Protein AF-A0A417HMJ3-F1 (afdb_monomer_lite)

Sequence (155 aa):
MGQEAFLGRTATEKWREHMRENPYKRLPPIERKPDGSLYRMTPAQRKQANSLIRRECCCYEDGNCMFLDDGDTCTCPQTVSFSVCCKWFRWAVLPLDGTLEAEIFRDKDLKRCAVCGRVFVPKSNRAKYCLACAAVVHRRQKTESERKRRSAVDS

Secondary structure (DSSP, 8-state):
-------PPPHHHHHHHHGGG-HHHHSPPPPB-TTSPBPB--HHHHHHHHHHHHHH-TTEETTEETTT-SSS--B-HHHH-SB---HHIIIIIGGG-HHHHHHHHGGGG-EE-TTT--EE--SSTT--S-HHHHHHHHHHHHHHHHHHHHHTT--

pLDDT: mean 86.49, std 13.26, range [41.41, 98.0]

Structure (mmCIF, N/CA/C/O backbone):
data_AF-A0A417HMJ3-F1
#
_entry.id   AF-A0A417HMJ3-F1
#
loop_
_atom_site.group_PDB
_atom_site.id
_atom_site.type_symbol
_atom_site.label_atom_id
_atom_site.label_alt_id
_atom_site.label_comp_id
_atom_site.label_asym_id
_atom_site.label_entity_id
_atom_site.label_seq_id
_atom_site.pdbx_PDB_ins_code
_atom_site.Cartn_x
_atom_site.Cartn_y
_atom_site.Cartn_z
_atom_site.occupancy
_atom_site.B_iso_or_equiv
_atom_site.auth_seq_id
_atom_site.auth_comp_id
_atom_site.auth_asym_id
_atom_site.auth_atom_id
_atom_site.pdbx_PDB_model_num
ATOM 1 N N . MET A 1 1 ? 23.821 0.997 -55.600 1.00 42.97 1 MET A N 1
ATOM 2 C CA . MET A 1 1 ? 23.271 -0.084 -54.756 1.00 42.97 1 MET A CA 1
ATOM 3 C C . MET A 1 1 ? 23.554 0.262 -53.303 1.00 42.97 1 MET A C 1
ATOM 5 O O . MET A 1 1 ? 24.655 0.011 -52.841 1.00 42.97 1 MET A O 1
ATOM 9 N N . GLY A 1 2 ? 22.612 0.907 -52.617 1.00 43.00 2 GLY A N 1
ATOM 10 C CA . GLY A 1 2 ? 22.646 1.072 -51.164 1.00 43.00 2 GLY A CA 1
ATOM 11 C C . GLY A 1 2 ? 21.367 0.447 -50.635 1.00 43.00 2 GLY A C 1
ATOM 12 O O . GLY A 1 2 ? 20.292 0.972 -50.896 1.00 43.00 2 GLY A O 1
ATOM 13 N N . GLN A 1 3 ? 21.473 -0.736 -50.036 1.00 41.41 3 GLN A N 1
ATOM 14 C CA . GLN A 1 3 ? 20.336 -1.427 -49.440 1.00 41.41 3 GLN A CA 1
ATOM 15 C C . GLN A 1 3 ? 19.975 -0.683 -48.154 1.00 41.41 3 GLN A C 1
ATOM 17 O O . GLN A 1 3 ? 20.721 -0.732 -47.179 1.00 41.41 3 GLN A O 1
ATOM 22 N N . GLU A 1 4 ? 18.861 0.045 -48.169 1.00 42.12 4 GLU A N 1
ATOM 23 C CA . GLU A 1 4 ? 18.262 0.579 -46.951 1.00 42.12 4 GLU A CA 1
ATOM 24 C C . GLU A 1 4 ? 17.813 -0.607 -46.094 1.00 42.12 4 GLU A C 1
ATOM 26 O O . GLU A 1 4 ? 16.901 -1.356 -46.451 1.00 42.12 4 GLU A O 1
A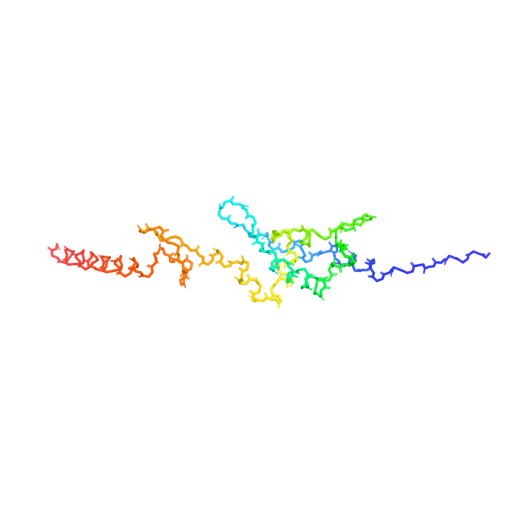TOM 31 N N . ALA A 1 5 ? 18.506 -0.825 -44.977 1.00 46.22 5 ALA A N 1
ATOM 32 C CA . ALA A 1 5 ? 18.103 -1.803 -43.986 1.00 46.22 5 ALA A CA 1
ATOM 33 C C . ALA A 1 5 ? 16.784 -1.332 -43.361 1.00 46.22 5 ALA A C 1
ATOM 35 O O . ALA A 1 5 ? 16.764 -0.450 -42.503 1.00 46.22 5 ALA A O 1
ATOM 36 N N . PHE A 1 6 ? 15.675 -1.924 -43.800 1.00 47.91 6 PHE A N 1
ATOM 37 C CA . PHE A 1 6 ? 14.374 -1.811 -43.150 1.00 47.91 6 PHE A CA 1
ATOM 38 C C . PHE A 1 6 ? 14.461 -2.515 -41.783 1.00 47.91 6 PHE A C 1
ATOM 40 O O . PHE A 1 6 ? 14.075 -3.673 -41.624 1.00 47.91 6 PHE A O 1
ATOM 47 N N . LEU A 1 7 ? 15.041 -1.838 -40.789 1.00 56.44 7 LEU A N 1
ATOM 48 C CA . LEU A 1 7 ? 15.016 -2.272 -39.396 1.00 56.44 7 LEU A CA 1
ATOM 49 C C . LEU A 1 7 ? 13.569 -2.157 -38.911 1.00 56.44 7 LEU A C 1
ATOM 51 O O . LEU A 1 7 ? 13.099 -1.095 -38.507 1.00 56.44 7 LEU A O 1
ATOM 55 N N . GLY A 1 8 ? 12.819 -3.252 -39.033 1.00 57.44 8 GLY A N 1
ATOM 56 C CA . GLY A 1 8 ? 11.476 -3.342 -38.478 1.00 57.44 8 GLY A CA 1
ATOM 57 C C . GLY A 1 8 ? 11.506 -3.082 -36.970 1.00 57.44 8 GLY A C 1
ATOM 58 O O . GLY A 1 8 ? 12.417 -3.543 -36.285 1.00 57.44 8 GLY A O 1
ATOM 59 N N . ARG A 1 9 ? 10.497 -2.364 -36.455 1.00 62.91 9 ARG A N 1
ATOM 60 C CA . ARG A 1 9 ? 10.346 -2.097 -35.015 1.00 62.91 9 ARG A CA 1
ATOM 61 C C . ARG A 1 9 ? 10.499 -3.388 -34.205 1.00 62.91 9 ARG A C 1
ATOM 63 O O . ARG A 1 9 ? 9.762 -4.357 -34.435 1.00 62.91 9 ARG A O 1
ATOM 70 N N . THR A 1 10 ? 11.422 -3.371 -33.251 1.00 74.50 10 THR A N 1
ATOM 71 C CA . THR A 1 10 ? 11.676 -4.437 -32.279 1.00 74.50 10 THR A CA 1
ATOM 72 C C . THR A 1 10 ? 10.422 -4.727 -31.449 1.00 74.50 10 THR A C 1
ATOM 74 O O . THR A 1 10 ? 9.525 -3.888 -31.308 1.00 74.50 10 THR A O 1
ATOM 77 N N . ALA A 1 11 ? 10.330 -5.934 -30.884 1.00 72.12 11 ALA A N 1
ATOM 78 C CA . ALA A 1 11 ? 9.220 -6.307 -30.002 1.00 72.12 11 ALA A CA 1
ATOM 79 C C . ALA A 1 11 ? 9.086 -5.337 -28.812 1.00 72.12 11 ALA A C 1
ATOM 81 O O . ALA A 1 11 ? 7.974 -4.965 -28.437 1.00 72.12 11 ALA A O 1
ATOM 82 N N . THR A 1 12 ? 10.216 -4.857 -28.294 1.00 69.75 12 THR A N 1
ATOM 83 C CA . THR A 1 12 ? 10.300 -3.870 -27.214 1.00 69.75 12 THR A CA 1
ATOM 84 C C . THR A 1 12 ? 9.733 -2.513 -27.633 1.00 69.75 12 THR A C 1
ATOM 86 O O . THR A 1 12 ? 8.959 -1.914 -26.890 1.00 69.75 12 THR A O 1
ATOM 89 N N . GLU A 1 13 ? 10.027 -2.035 -28.847 1.00 74.56 13 GLU A N 1
ATOM 90 C CA . GLU A 1 13 ? 9.448 -0.788 -29.373 1.00 74.56 13 GLU A CA 1
ATOM 91 C C . GLU A 1 13 ? 7.930 -0.883 -29.556 1.00 74.56 13 GLU A C 1
ATOM 93 O O . GLU A 1 13 ? 7.207 0.045 -29.190 1.00 74.56 13 GLU A O 1
ATOM 98 N N . LYS A 1 14 ? 7.430 -2.021 -30.056 1.00 75.31 14 LYS A N 1
ATOM 99 C CA . LYS A 1 14 ? 5.983 -2.273 -30.174 1.00 75.31 14 LYS A CA 1
ATOM 100 C C . LYS A 1 14 ? 5.302 -2.318 -28.805 1.00 75.31 14 LYS A C 1
ATOM 102 O O . LYS A 1 14 ? 4.217 -1.765 -28.638 1.00 75.31 14 LYS A O 1
ATOM 107 N N . TRP A 1 15 ? 5.941 -2.938 -27.813 1.00 74.31 15 TRP A N 1
ATOM 108 C CA . TRP A 1 15 ? 5.449 -2.962 -26.435 1.00 74.31 15 TRP A CA 1
ATOM 109 C C . TRP A 1 15 ? 5.413 -1.557 -25.819 1.00 74.31 15 TRP A C 1
ATOM 111 O O . TRP A 1 15 ? 4.396 -1.170 -25.244 1.00 74.31 15 TRP A O 1
ATOM 121 N N . ARG A 1 16 ? 6.470 -0.751 -26.006 1.00 72.62 16 ARG A N 1
ATOM 122 C CA . ARG A 1 16 ? 6.521 0.653 -25.554 1.00 72.62 16 ARG A CA 1
ATOM 123 C C . ARG A 1 16 ? 5.409 1.497 -26.181 1.00 72.62 16 ARG A C 1
ATOM 125 O O . ARG A 1 16 ? 4.804 2.323 -25.502 1.00 72.62 16 ARG A O 1
ATOM 132 N N . GLU A 1 17 ? 5.115 1.288 -27.464 1.00 73.88 17 GLU A N 1
ATOM 133 C CA . GLU A 1 17 ? 4.013 1.957 -28.163 1.00 73.88 17 GLU A CA 1
ATOM 134 C C . GLU A 1 17 ? 2.643 1.542 -27.611 1.00 73.88 17 GLU A C 1
ATOM 136 O O . GLU A 1 17 ? 1.833 2.410 -27.291 1.00 73.88 17 GLU A O 1
ATOM 141 N N . HIS A 1 18 ? 2.407 0.243 -27.402 1.00 73.88 18 HIS A N 1
ATOM 142 C CA . HIS A 1 18 ? 1.171 -0.255 -26.788 1.00 73.88 18 HIS A CA 1
ATOM 143 C C . HIS A 1 18 ? 0.966 0.293 -25.367 1.00 73.88 18 HIS A C 1
ATOM 145 O O . HIS A 1 18 ? -0.117 0.757 -25.008 1.00 73.88 18 HIS A O 1
ATOM 151 N N . MET A 1 19 ? 2.032 0.321 -24.567 1.00 71.75 19 MET A N 1
ATOM 152 C CA . MET A 1 19 ? 2.001 0.863 -23.209 1.00 71.75 19 MET A CA 1
ATOM 153 C C . MET A 1 19 ? 1.864 2.392 -23.172 1.00 71.75 19 MET A C 1
ATOM 155 O O . MET A 1 19 ? 1.715 2.953 -22.089 1.00 71.75 19 MET A O 1
ATOM 159 N N . ARG A 1 20 ? 1.863 3.099 -24.311 1.00 66.31 20 ARG A N 1
ATOM 160 C CA . ARG A 1 20 ? 1.678 4.560 -24.381 1.00 66.31 20 ARG A CA 1
ATOM 161 C C . ARG A 1 20 ? 0.225 4.978 -24.098 1.00 66.31 20 ARG A C 1
ATOM 163 O O . ARG A 1 20 ? -0.004 5.992 -23.429 1.00 66.31 20 ARG A O 1
ATOM 170 N N . GLU A 1 21 ? -0.751 4.141 -24.464 1.00 66.31 21 GLU A N 1
ATOM 171 C CA . GLU A 1 21 ? -2.187 4.271 -24.117 1.00 66.31 21 GLU A CA 1
ATOM 172 C C . GLU A 1 21 ? -2.521 3.703 -22.713 1.00 66.31 21 GLU A C 1
ATOM 174 O O . GLU A 1 21 ? -3.638 3.291 -22.402 1.00 66.31 21 GLU A O 1
ATOM 179 N N . ASN A 1 22 ? -1.509 3.724 -21.843 1.00 66.06 22 ASN A N 1
ATOM 180 C CA . ASN A 1 22 ? -1.294 2.856 -20.695 1.00 66.06 22 ASN A CA 1
ATOM 181 C C . ASN A 1 22 ? -2.497 2.566 -19.766 1.00 66.06 22 ASN A C 1
ATOM 183 O O . ASN A 1 22 ? -3.021 3.498 -19.135 1.00 66.06 22 ASN A O 1
ATOM 187 N N . PRO A 1 23 ? -2.796 1.282 -19.483 1.00 68.25 23 PRO A N 1
ATOM 188 C CA . PRO A 1 23 ? -3.583 0.870 -18.316 1.00 68.25 23 PRO A CA 1
ATOM 189 C C . PRO A 1 23 ? -3.123 1.513 -16.991 1.00 68.25 23 PRO A C 1
ATOM 191 O O . PRO A 1 23 ? -3.949 1.871 -16.154 1.00 68.25 23 PRO A O 1
ATOM 194 N N . TYR A 1 24 ? -1.822 1.766 -16.817 1.00 71.81 24 TYR A N 1
ATOM 195 C CA . TYR A 1 24 ? -1.223 2.444 -15.658 1.00 71.81 24 TYR A CA 1
ATOM 196 C C . TYR A 1 24 ? -1.806 3.833 -15.379 1.00 71.81 24 TYR A C 1
ATOM 198 O O . TYR A 1 24 ? -1.957 4.213 -14.216 1.00 71.81 24 TYR A O 1
ATOM 206 N N . LYS A 1 25 ? -2.155 4.605 -16.422 1.00 74.44 25 LYS A N 1
ATOM 207 C CA . LYS A 1 25 ? -2.757 5.941 -16.249 1.00 74.44 25 LYS A CA 1
ATOM 208 C C . LYS A 1 25 ? -4.159 5.847 -15.643 1.00 74.44 25 LYS A C 1
ATOM 210 O O . LYS A 1 25 ? -4.576 6.766 -14.945 1.00 74.44 25 LYS A O 1
ATOM 215 N N . ARG A 1 26 ? -4.852 4.725 -15.868 1.00 82.62 26 ARG A N 1
ATOM 216 C CA . ARG A 1 26 ? -6.182 4.430 -15.317 1.00 82.62 26 ARG A CA 1
ATOM 217 C C . ARG A 1 26 ? -6.121 3.790 -13.928 1.00 82.62 26 ARG A C 1
ATOM 219 O O . ARG A 1 26 ? -7.150 3.710 -13.263 1.00 82.62 26 ARG A O 1
ATOM 226 N N . LEU A 1 27 ? -4.944 3.348 -13.473 1.00 86.38 27 LEU A N 1
ATOM 227 C CA . LEU A 1 27 ? -4.808 2.731 -12.157 1.00 86.38 27 LEU A CA 1
ATOM 228 C C . LEU A 1 27 ? -5.068 3.741 -11.028 1.00 86.38 27 LEU A C 1
ATOM 230 O O . LEU A 1 27 ? -4.543 4.869 -11.073 1.00 86.38 27 LEU A O 1
ATOM 234 N N . PRO A 1 28 ? -5.789 3.322 -9.969 1.00 90.88 28 PRO A N 1
ATOM 235 C CA . PRO A 1 28 ? -6.035 4.178 -8.821 1.00 90.88 28 PRO A CA 1
ATOM 236 C C . PRO A 1 28 ? -4.730 4.679 -8.175 1.00 90.88 28 PRO A C 1
ATOM 238 O O . PRO A 1 28 ? -3.676 4.033 -8.274 1.00 90.88 28 PRO A O 1
ATOM 241 N N . PRO A 1 29 ? -4.765 5.831 -7.483 1.00 92.00 29 PRO A N 1
ATOM 242 C CA . PRO A 1 29 ? -3.656 6.273 -6.646 1.00 92.00 29 PRO A CA 1
ATOM 243 C C . PRO A 1 29 ? -3.257 5.217 -5.609 1.00 92.00 29 PRO A C 1
ATOM 245 O O . PRO A 1 29 ? -4.078 4.412 -5.171 1.00 92.00 29 PRO A O 1
ATOM 248 N N . ILE A 1 30 ? -1.988 5.237 -5.196 1.00 93.06 30 ILE A N 1
ATOM 249 C CA . ILE A 1 30 ? -1.518 4.350 -4.130 1.00 93.06 30 ILE A CA 1
ATOM 250 C C . ILE A 1 30 ? -2.120 4.809 -2.809 1.00 93.06 30 ILE A C 1
ATOM 252 O O . ILE A 1 30 ? -2.067 5.985 -2.447 1.00 93.06 30 ILE A O 1
ATOM 256 N N . GLU A 1 31 ? -2.680 3.848 -2.094 1.00 89.81 31 GLU A N 1
ATOM 257 C CA . GLU A 1 31 ? -3.328 4.065 -0.815 1.00 89.81 31 GLU A CA 1
ATOM 258 C C . GLU A 1 31 ? -2.295 4.462 0.253 1.00 89.81 31 GLU A C 1
ATOM 260 O O . GLU A 1 31 ? -1.214 3.873 0.348 1.00 89.81 31 GLU A O 1
ATOM 265 N N . ARG A 1 32 ? -2.643 5.447 1.084 1.00 90.56 32 ARG A N 1
ATOM 266 C CA . ARG A 1 32 ? -1.776 5.985 2.142 1.00 90.56 32 ARG A CA 1
ATOM 267 C C . ARG A 1 32 ? -2.339 5.682 3.525 1.00 90.56 32 ARG A C 1
ATOM 269 O O . ARG A 1 32 ? -3.549 5.521 3.689 1.00 90.56 32 ARG A O 1
ATOM 276 N N . LYS A 1 33 ? -1.450 5.605 4.514 1.00 85.75 33 LYS A N 1
ATOM 277 C CA . LYS A 1 33 ? -1.807 5.577 5.935 1.00 85.75 33 LYS A CA 1
ATOM 278 C C . LYS A 1 33 ? -2.429 6.927 6.349 1.00 85.75 33 LYS A C 1
ATOM 280 O O . LYS A 1 33 ? -2.260 7.914 5.631 1.00 85.75 33 LYS A O 1
ATOM 285 N N . PRO A 1 34 ? -3.131 7.008 7.499 1.00 83.19 34 PRO A N 1
ATOM 286 C CA . PRO A 1 34 ? -3.719 8.265 7.981 1.00 83.19 34 PRO A CA 1
ATOM 287 C C . PRO A 1 34 ? -2.716 9.414 8.166 1.00 83.19 34 PRO A C 1
ATOM 289 O O . PRO A 1 34 ? -3.097 10.573 8.068 1.00 83.19 34 PRO A O 1
ATOM 292 N N . ASP A 1 35 ? -1.441 9.098 8.404 1.00 84.62 35 ASP A N 1
ATOM 293 C CA . ASP A 1 35 ? -0.332 10.059 8.496 1.00 84.62 35 ASP A CA 1
ATOM 294 C C . ASP A 1 35 ? 0.242 10.474 7.122 1.00 84.62 35 ASP A C 1
ATOM 296 O O . ASP A 1 35 ? 1.240 11.184 7.046 1.00 84.62 35 ASP A O 1
ATOM 300 N N . GLY A 1 36 ? -0.358 10.010 6.020 1.00 88.12 36 GLY A N 1
ATOM 301 C CA . GLY A 1 36 ? 0.083 10.270 4.650 1.00 88.12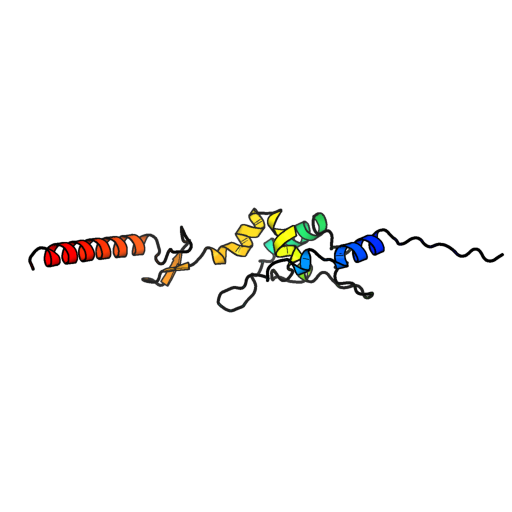 36 GLY A CA 1
ATOM 302 C C . GLY A 1 36 ? 1.236 9.382 4.170 1.00 88.12 36 GLY A C 1
ATOM 303 O O . GLY A 1 36 ? 1.579 9.421 2.981 1.00 88.12 36 GLY A O 1
ATOM 304 N N . SER A 1 37 ? 1.820 8.550 5.035 1.00 91.12 37 SER A N 1
ATOM 305 C CA . SER A 1 37 ? 2.918 7.658 4.663 1.00 91.12 37 SER A CA 1
ATOM 306 C C . SER A 1 37 ? 2.445 6.483 3.796 1.00 91.12 37 SER A C 1
ATOM 308 O O . SER A 1 37 ? 1.274 6.092 3.796 1.00 91.12 37 SER A O 1
ATOM 310 N N . LEU A 1 38 ? 3.364 5.922 3.005 1.00 94.00 38 LEU A N 1
ATOM 311 C CA . LEU A 1 38 ? 3.117 4.692 2.249 1.00 94.00 38 LEU A CA 1
ATOM 312 C C . LEU A 1 38 ? 3.264 3.466 3.155 1.00 94.00 38 LEU A C 1
ATOM 314 O O . LEU A 1 38 ? 4.017 3.479 4.131 1.00 94.00 38 LEU A O 1
ATOM 318 N N . TYR A 1 39 ? 2.594 2.375 2.785 1.00 94.25 39 TYR A N 1
ATOM 319 C CA . TYR A 1 39 ? 2.787 1.084 3.442 1.00 94.25 39 TYR A CA 1
ATOM 320 C C . TYR A 1 39 ? 4.216 0.603 3.236 1.00 94.25 39 TYR A C 1
ATOM 322 O O . TYR A 1 39 ? 4.733 0.640 2.118 1.00 94.25 39 TYR A O 1
ATOM 330 N N . ARG A 1 40 ? 4.848 0.174 4.330 1.00 94.12 40 ARG A N 1
ATOM 331 C CA . ARG A 1 40 ? 6.223 -0.319 4.348 1.00 94.12 40 ARG A CA 1
ATOM 332 C C . ARG A 1 40 ? 6.241 -1.825 4.538 1.00 94.12 40 ARG A C 1
ATOM 334 O O . ARG A 1 40 ? 5.507 -2.360 5.358 1.00 94.12 40 ARG A O 1
ATOM 341 N N . MET A 1 41 ? 7.131 -2.460 3.798 1.00 95.56 41 MET A N 1
ATOM 342 C CA . MET A 1 41 ? 7.492 -3.860 3.899 1.00 95.56 41 MET A CA 1
ATOM 343 C C . MET A 1 41 ? 8.620 -4.032 4.913 1.00 95.56 41 MET A C 1
ATOM 345 O O . MET A 1 41 ? 9.523 -3.198 5.016 1.00 95.56 41 MET A O 1
ATOM 349 N N . THR A 1 42 ? 8.611 -5.155 5.618 1.00 95.44 42 THR A N 1
ATOM 350 C CA . THR A 1 42 ? 9.787 -5.658 6.334 1.00 95.44 42 THR A CA 1
ATOM 351 C C . THR A 1 42 ? 10.836 -6.183 5.340 1.00 95.44 42 THR A C 1
ATOM 353 O O . THR A 1 42 ? 10.519 -6.423 4.170 1.00 95.44 42 THR A O 1
ATOM 356 N N . PRO A 1 43 ? 12.094 -6.417 5.757 1.00 97.00 43 PRO A N 1
ATOM 357 C CA . PRO A 1 43 ? 13.102 -7.020 4.881 1.00 97.00 43 PRO A CA 1
ATOM 358 C C . PRO A 1 43 ? 12.684 -8.365 4.270 1.00 97.00 43 PRO A C 1
ATOM 360 O O . PRO A 1 43 ? 12.968 -8.614 3.098 1.00 97.00 43 PRO A O 1
ATOM 363 N N . ALA A 1 44 ? 11.970 -9.203 5.029 1.00 96.88 44 ALA A N 1
ATOM 364 C CA . ALA A 1 44 ? 11.462 -10.487 4.547 1.00 96.88 44 ALA A CA 1
ATOM 365 C C . ALA A 1 44 ? 10.391 -10.301 3.459 1.00 96.88 44 ALA A C 1
ATOM 367 O O . ALA A 1 44 ? 10.508 -10.875 2.376 1.00 96.88 44 ALA A O 1
ATOM 368 N N . GLN A 1 45 ? 9.420 -9.417 3.702 1.00 96.94 45 GLN A N 1
ATOM 369 C CA . GLN A 1 45 ? 8.382 -9.069 2.727 1.00 96.94 45 GLN A CA 1
ATOM 370 C C . GLN A 1 45 ? 8.979 -8.446 1.462 1.00 96.94 45 GLN A C 1
ATOM 372 O O . GLN A 1 45 ? 8.593 -8.809 0.358 1.00 96.94 45 GLN A O 1
ATOM 377 N N . ARG A 1 46 ? 9.987 -7.568 1.588 1.00 97.62 46 ARG A N 1
ATOM 378 C CA . ARG A 1 46 ? 10.684 -6.991 0.426 1.00 97.62 46 ARG A CA 1
ATOM 379 C C . ARG A 1 46 ? 11.375 -8.068 -0.408 1.00 97.62 46 ARG A C 1
ATOM 381 O O . ARG A 1 46 ? 11.368 -7.992 -1.632 1.00 97.62 46 ARG A O 1
ATOM 388 N N . LYS A 1 47 ? 11.980 -9.077 0.228 1.00 97.75 47 LYS A N 1
ATOM 389 C CA . LYS A 1 47 ? 12.598 -10.201 -0.490 1.00 97.75 47 LYS A CA 1
ATOM 390 C C . LYS A 1 47 ? 11.556 -10.968 -1.311 1.00 97.75 47 LYS A C 1
ATOM 392 O O . LYS A 1 47 ? 11.815 -11.251 -2.479 1.00 97.75 47 LYS A O 1
ATOM 397 N N . GLN A 1 48 ? 10.389 -11.246 -0.728 1.00 97.94 48 GLN A N 1
ATOM 398 C CA . GLN A 1 48 ? 9.267 -11.888 -1.423 1.00 97.94 48 GLN A CA 1
ATOM 399 C C . GLN A 1 48 ? 8.730 -11.005 -2.558 1.00 97.94 48 GLN A C 1
ATOM 401 O O . GLN A 1 48 ? 8.656 -11.463 -3.695 1.00 97.94 48 GLN A O 1
ATOM 406 N N . ALA A 1 49 ? 8.490 -9.716 -2.301 1.00 98.00 49 ALA A N 1
ATOM 407 C CA . ALA A 1 49 ? 8.057 -8.747 -3.307 1.00 98.00 49 ALA A CA 1
ATOM 408 C C . ALA A 1 49 ? 9.035 -8.662 -4.487 1.00 98.00 49 ALA A C 1
ATOM 410 O O . ALA A 1 49 ? 8.620 -8.703 -5.639 1.00 98.00 49 ALA A O 1
ATOM 411 N N . ASN A 1 50 ? 10.342 -8.610 -4.223 1.00 97.75 50 ASN A N 1
ATOM 412 C CA . ASN A 1 50 ? 11.359 -8.573 -5.272 1.00 97.75 50 ASN A CA 1
ATOM 413 C C . ASN A 1 50 ? 11.413 -9.880 -6.077 1.00 97.75 50 ASN A C 1
ATOM 415 O O . ASN A 1 50 ? 11.741 -9.846 -7.259 1.00 97.75 50 ASN A O 1
ATOM 419 N N . SER A 1 51 ? 11.116 -11.029 -5.464 1.00 97.88 51 SER A N 1
ATOM 420 C CA . SER A 1 51 ? 10.968 -12.292 -6.198 1.00 97.88 51 SER A CA 1
ATOM 421 C C . SER A 1 51 ? 9.728 -12.271 -7.090 1.00 97.88 51 SER A C 1
ATOM 423 O O . SER A 1 51 ? 9.800 -12.683 -8.243 1.00 97.88 51 SER A O 1
ATOM 425 N N . LEU A 1 52 ? 8.612 -11.757 -6.570 1.00 97.94 52 LEU A N 1
ATOM 426 C CA . LEU A 1 52 ? 7.353 -11.643 -7.298 1.00 97.94 52 LEU A CA 1
ATOM 427 C C . LEU A 1 52 ? 7.481 -10.685 -8.489 1.00 97.94 52 LEU A C 1
ATOM 429 O O . LEU A 1 52 ? 7.081 -11.024 -9.593 1.00 97.94 52 LEU A O 1
ATOM 433 N N . ILE A 1 53 ? 8.117 -9.525 -8.296 1.00 97.56 53 ILE A N 1
ATOM 434 C CA . ILE A 1 53 ? 8.369 -8.545 -9.362 1.00 97.56 53 ILE A CA 1
ATOM 435 C C . ILE A 1 53 ? 9.188 -9.166 -10.492 1.00 97.56 53 ILE A C 1
ATOM 437 O O . ILE A 1 53 ? 8.797 -9.042 -11.644 1.00 97.56 53 ILE A O 1
ATOM 441 N N . ARG A 1 54 ? 10.284 -9.865 -10.177 1.00 96.75 54 ARG A N 1
ATOM 442 C CA . ARG A 1 54 ? 11.130 -10.498 -11.202 1.00 96.75 54 ARG A CA 1
ATOM 443 C C . ARG A 1 54 ? 10.395 -11.544 -12.033 1.00 96.75 54 ARG A C 1
ATOM 445 O O . ARG A 1 54 ? 10.772 -11.765 -13.174 1.00 96.75 54 ARG A O 1
ATOM 452 N N . ARG A 1 55 ? 9.398 -12.206 -11.444 1.00 96.12 55 ARG A N 1
ATOM 453 C CA . ARG A 1 55 ? 8.656 -13.289 -12.092 1.00 96.12 55 ARG A CA 1
ATOM 454 C C . ARG A 1 55 ? 7.436 -12.789 -12.865 1.00 96.12 55 ARG A C 1
ATOM 456 O O . ARG A 1 55 ? 7.165 -13.303 -13.938 1.00 96.12 55 ARG A O 1
ATOM 463 N N . GLU A 1 56 ? 6.717 -11.808 -12.322 1.00 96.38 56 GLU A N 1
ATOM 464 C CA . GLU A 1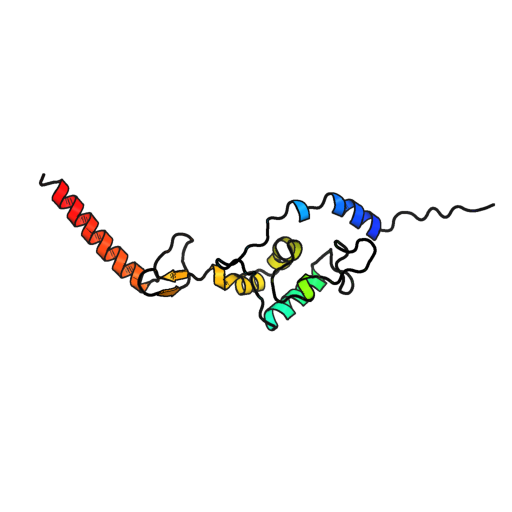 56 ? 5.370 -11.445 -12.791 1.00 96.38 56 GLU A CA 1
ATOM 465 C C . GLU A 1 56 ? 5.265 -10.025 -13.367 1.00 96.38 56 GLU A C 1
ATOM 467 O O . GLU A 1 56 ? 4.300 -9.691 -14.056 1.00 96.38 56 GLU A O 1
ATOM 472 N N . CYS A 1 57 ? 6.209 -9.128 -13.065 1.00 94.50 57 CYS A N 1
ATOM 473 C CA . CYS A 1 57 ? 6.112 -7.745 -13.521 1.00 94.50 57 CYS A CA 1
ATOM 474 C C . CYS A 1 57 ? 6.560 -7.636 -14.978 1.00 94.50 57 CYS A C 1
ATOM 476 O O . CYS A 1 57 ? 7.749 -7.537 -15.257 1.00 94.50 57 CYS A O 1
ATOM 478 N N . CYS A 1 58 ? 5.605 -7.535 -15.901 1.00 90.44 58 CYS A N 1
ATOM 479 C CA . CYS A 1 58 ? 5.887 -7.362 -17.330 1.00 90.44 58 CYS A CA 1
ATOM 480 C C . CYS A 1 58 ? 6.683 -6.092 -17.685 1.00 90.44 58 CYS A C 1
ATOM 482 O O . CYS A 1 58 ? 7.205 -6.002 -18.787 1.00 90.44 58 CYS A O 1
ATOM 484 N N . CYS A 1 59 ? 6.772 -5.111 -16.782 1.00 89.25 59 CYS A N 1
ATOM 485 C CA . CYS A 1 59 ? 7.575 -3.899 -16.970 1.00 89.25 59 CYS A CA 1
ATOM 486 C C . CYS A 1 59 ? 9.003 -4.028 -16.414 1.00 89.25 59 CYS A C 1
ATOM 488 O O . CYS A 1 59 ? 9.743 -3.048 -16.457 1.00 89.25 59 CYS A O 1
ATOM 490 N N . TYR A 1 60 ? 9.356 -5.162 -15.805 1.00 92.00 60 TYR A N 1
ATOM 491 C CA . TYR A 1 60 ? 10.661 -5.385 -15.191 1.00 92.00 60 TYR A CA 1
ATOM 492 C C . TYR A 1 60 ? 11.580 -6.147 -16.149 1.00 92.00 60 TYR A C 1
ATOM 494 O O . TYR A 1 60 ? 11.235 -7.243 -16.580 1.00 92.00 60 TYR A O 1
ATOM 502 N N . GLU A 1 61 ? 12.760 -5.594 -16.417 1.00 91.00 61 GLU A N 1
ATOM 503 C CA . GLU A 1 61 ? 13.798 -6.221 -17.240 1.00 91.00 61 GLU A CA 1
ATOM 504 C C . GLU A 1 61 ? 15.172 -5.921 -16.625 1.00 91.00 61 GLU A C 1
ATOM 506 O O . GLU A 1 61 ? 15.520 -4.760 -16.422 1.00 91.00 61 GLU A O 1
ATOM 511 N N . ASP A 1 62 ? 15.916 -6.963 -16.237 1.00 90.00 62 ASP A N 1
ATOM 512 C CA . ASP A 1 62 ? 17.289 -6.886 -15.704 1.00 90.00 62 ASP A CA 1
ATOM 513 C C . ASP A 1 62 ? 17.549 -5.798 -14.642 1.00 90.00 62 ASP A C 1
ATOM 515 O O . ASP A 1 62 ? 18.590 -5.147 -14.599 1.00 90.00 62 ASP A O 1
ATOM 519 N N . GLY A 1 63 ? 16.597 -5.602 -13.723 1.00 90.62 63 GLY A N 1
ATOM 520 C CA . GLY A 1 63 ? 16.708 -4.599 -12.652 1.00 90.62 63 GLY A CA 1
ATOM 521 C C . GLY A 1 63 ? 16.112 -3.236 -12.991 1.00 90.62 63 GLY A C 1
ATOM 522 O O . GLY A 1 63 ? 15.905 -2.420 -12.086 1.00 90.62 63 GLY A O 1
ATOM 523 N N . ASN A 1 64 ? 15.756 -3.017 -14.250 1.00 92.75 64 ASN A N 1
ATOM 524 C CA . ASN A 1 64 ? 15.214 -1.773 -14.764 1.00 92.75 64 ASN A CA 1
ATOM 525 C C . ASN A 1 64 ? 13.705 -1.867 -15.004 1.00 92.75 64 ASN A C 1
ATOM 527 O O . ASN A 1 64 ? 13.112 -2.944 -15.090 1.00 92.75 64 ASN A O 1
ATOM 531 N N . CYS A 1 65 ? 13.061 -0.706 -15.047 1.00 91.44 65 CYS A N 1
ATOM 532 C CA . CYS A 1 65 ? 11.662 -0.555 -15.395 1.00 91.44 65 CYS A CA 1
ATOM 533 C C . CYS A 1 65 ? 11.567 -0.071 -16.840 1.00 91.44 65 CYS A C 1
ATOM 535 O O . CYS A 1 65 ? 11.709 1.125 -17.089 1.00 91.44 65 CYS A O 1
ATOM 537 N N . MET A 1 66 ? 11.252 -0.974 -17.771 1.00 87.56 66 MET A N 1
ATOM 538 C CA . MET A 1 66 ? 11.092 -0.654 -19.198 1.00 87.56 66 MET A CA 1
ATOM 539 C C . MET A 1 66 ? 10.050 0.437 -19.454 1.00 87.56 66 MET A C 1
ATOM 541 O O . MET A 1 66 ? 10.084 1.113 -20.475 1.00 87.56 66 MET A O 1
ATOM 545 N N . PHE A 1 67 ? 9.086 0.583 -18.542 1.00 82.44 67 PHE A N 1
ATOM 546 C CA . PHE A 1 67 ? 8.043 1.594 -18.661 1.00 82.44 67 PHE A CA 1
ATOM 547 C C . PHE A 1 67 ? 8.521 3.012 -18.306 1.00 82.44 67 PHE A C 1
ATOM 549 O O . PHE A 1 67 ? 7.933 3.979 -18.774 1.00 82.44 67 PHE A O 1
ATOM 556 N N . LEU A 1 68 ? 9.534 3.141 -17.445 1.00 84.69 68 LEU A N 1
ATOM 557 C CA . LEU A 1 68 ? 10.094 4.440 -17.040 1.00 84.69 68 LEU A CA 1
ATOM 558 C C . LEU A 1 68 ? 11.393 4.774 -17.783 1.00 84.69 68 LEU A C 1
ATOM 560 O O . LEU A 1 68 ? 11.974 5.828 -17.553 1.00 84.69 68 LEU A O 1
ATOM 564 N N . ASP A 1 69 ? 11.871 3.848 -18.607 1.00 83.25 69 ASP A N 1
ATOM 565 C CA . ASP A 1 69 ? 13.026 4.026 -19.471 1.00 83.25 69 ASP A CA 1
ATOM 566 C C . ASP A 1 69 ? 12.625 4.871 -20.693 1.00 83.25 69 ASP A C 1
ATOM 568 O O . ASP A 1 69 ? 12.048 4.362 -21.657 1.00 83.25 69 ASP A O 1
ATOM 572 N N . ASP A 1 70 ? 12.917 6.172 -20.622 1.00 75.06 70 ASP A N 1
ATOM 573 C CA . ASP A 1 70 ? 12.711 7.154 -21.697 1.00 75.06 70 ASP A CA 1
ATOM 574 C C . ASP A 1 70 ? 13.964 7.311 -22.593 1.00 75.06 70 ASP A C 1
ATOM 576 O O . ASP A 1 70 ? 14.154 8.342 -23.238 1.00 75.06 70 ASP A O 1
ATOM 580 N N . GLY A 1 71 ? 14.830 6.292 -22.643 1.00 74.88 71 GLY A N 1
ATOM 581 C CA . GLY A 1 71 ? 16.108 6.311 -23.368 1.00 74.88 71 GLY A CA 1
ATOM 582 C C . GLY A 1 71 ? 17.332 6.228 -22.454 1.00 74.88 71 GLY A C 1
ATOM 583 O O . GLY A 1 71 ? 18.422 5.937 -22.939 1.00 74.88 71 GLY A O 1
ATOM 584 N N . ASP A 1 72 ? 17.129 6.406 -21.147 1.00 80.44 72 ASP A N 1
ATOM 585 C CA . ASP A 1 72 ? 18.100 6.138 -20.092 1.00 80.44 72 ASP A CA 1
ATOM 586 C C . ASP A 1 72 ? 17.543 5.063 -19.155 1.00 80.44 72 ASP A C 1
ATOM 588 O O . ASP A 1 72 ? 16.434 5.184 -18.620 1.00 80.44 72 ASP A 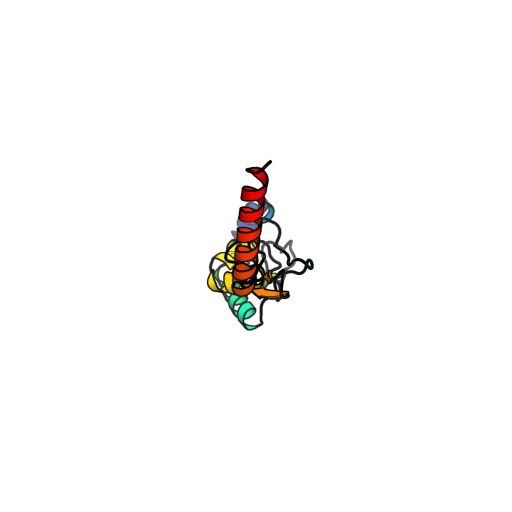O 1
ATOM 592 N N . THR A 1 73 ? 18.345 4.025 -18.895 1.00 84.00 73 THR A N 1
ATOM 593 C CA . THR A 1 73 ? 17.935 2.903 -18.044 1.00 84.00 73 THR A CA 1
ATOM 594 C C . THR A 1 73 ? 17.469 3.392 -16.674 1.00 84.00 73 THR A C 1
ATOM 596 O O . THR A 1 73 ? 18.253 3.918 -15.881 1.00 84.00 73 THR A O 1
ATOM 599 N N . CYS A 1 74 ? 16.193 3.167 -16.367 1.00 88.81 74 CYS A N 1
ATOM 600 C CA . CYS A 1 74 ? 15.602 3.540 -15.090 1.00 88.81 74 CYS A CA 1
ATOM 601 C C . CYS A 1 74 ? 15.518 2.321 -14.163 1.00 88.81 74 CYS A C 1
ATOM 603 O O . CYS A 1 74 ? 14.759 1.389 -14.432 1.00 88.81 74 CYS A O 1
ATOM 605 N N . THR A 1 75 ? 16.246 2.320 -13.042 1.00 93.94 75 THR A N 1
ATOM 606 C CA . THR A 1 75 ? 16.153 1.240 -12.045 1.00 93.94 75 THR A CA 1
ATOM 607 C C . THR A 1 75 ? 14.723 1.104 -11.524 1.00 93.94 75 THR A C 1
ATOM 609 O O . THR A 1 75 ? 14.068 2.099 -11.211 1.00 93.94 75 THR A O 1
ATOM 612 N N . CYS A 1 76 ? 14.228 -0.130 -11.374 1.00 95.12 76 CYS A N 1
ATOM 613 C CA . CYS A 1 76 ? 12.862 -0.355 -10.911 1.00 95.12 76 CYS A CA 1
ATOM 614 C C . CYS A 1 76 ? 12.631 0.281 -9.522 1.00 95.12 76 CYS A C 1
ATOM 616 O O . CYS A 1 76 ? 13.213 -0.167 -8.526 1.00 95.12 76 CYS A O 1
ATOM 618 N N . PRO A 1 77 ? 11.739 1.288 -9.405 1.00 94.69 77 PRO A N 1
ATOM 619 C CA . PRO A 1 77 ? 11.585 2.053 -8.168 1.00 94.69 77 PRO A CA 1
ATOM 620 C C . PRO A 1 77 ? 11.057 1.189 -7.022 1.00 94.69 77 PRO A C 1
ATOM 622 O O . PRO A 1 77 ? 11.359 1.430 -5.854 1.00 94.69 77 PRO A O 1
ATOM 625 N N . GLN A 1 78 ? 10.283 0.150 -7.347 1.00 96.56 78 GLN A N 1
ATOM 626 C CA . GLN A 1 78 ? 9.731 -0.742 -6.341 1.00 96.56 78 GLN A CA 1
ATOM 627 C C . GLN A 1 78 ? 10.787 -1.684 -5.751 1.00 96.56 78 GLN A C 1
ATOM 629 O O . GLN A 1 78 ? 10.730 -1.943 -4.550 1.00 96.56 78 GLN A O 1
ATOM 634 N N . THR A 1 79 ? 11.755 -2.171 -6.540 1.00 96.62 79 THR A N 1
ATOM 635 C CA . THR A 1 79 ? 12.745 -3.152 -6.053 1.00 96.62 79 THR A CA 1
ATOM 636 C C . THR A 1 79 ? 13.796 -2.546 -5.130 1.00 96.62 79 THR A C 1
ATOM 638 O O . THR A 1 79 ? 14.373 -3.256 -4.301 1.00 96.62 79 THR A O 1
ATOM 641 N N . VAL A 1 80 ? 14.033 -1.237 -5.254 1.00 95.19 80 VAL A N 1
ATOM 642 C CA . VAL A 1 80 ? 14.956 -0.473 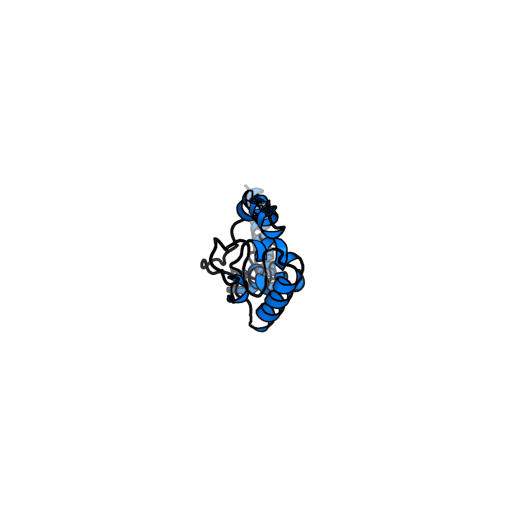-4.398 1.00 95.19 80 VAL A CA 1
ATOM 643 C C . VAL A 1 80 ? 14.272 0.139 -3.171 1.00 95.19 80 VAL A C 1
ATOM 645 O O . VAL A 1 80 ? 14.940 0.613 -2.255 1.00 95.19 80 VAL A O 1
ATOM 648 N N . SER A 1 81 ? 12.940 0.092 -3.110 1.00 96.12 81 SER A N 1
ATOM 649 C CA . SER A 1 81 ? 12.135 0.682 -2.042 1.00 96.12 81 SER A CA 1
ATOM 650 C C . SER A 1 81 ? 11.683 -0.364 -1.017 1.00 96.12 81 SER A C 1
ATOM 652 O O . SER A 1 81 ? 11.436 -1.526 -1.334 1.00 96.12 81 SER A O 1
ATOM 654 N N . PHE A 1 82 ? 11.527 0.058 0.239 1.00 96.81 82 PHE A N 1
ATOM 655 C CA . PHE A 1 82 ? 10.775 -0.703 1.247 1.00 96.81 82 PHE A CA 1
ATOM 656 C C . PHE A 1 82 ? 9.291 -0.338 1.263 1.00 96.81 82 PHE A C 1
ATOM 658 O O . PHE A 1 82 ? 8.500 -1.025 1.893 1.00 96.81 82 PHE A O 1
ATOM 665 N N . SER A 1 83 ? 8.896 0.742 0.601 1.00 96.75 83 SER A N 1
ATOM 666 C CA . SER A 1 83 ? 7.507 1.185 0.536 1.00 96.75 83 SER A CA 1
ATOM 667 C C . SER A 1 83 ? 6.824 0.638 -0.709 1.00 96.75 83 SER A C 1
ATOM 669 O O . SER A 1 83 ? 7.453 0.568 -1.765 1.00 96.75 83 SER A O 1
ATOM 671 N N . VAL A 1 84 ? 5.527 0.344 -0.625 1.00 96.69 84 VAL A N 1
ATOM 672 C CA . VAL A 1 84 ? 4.677 0.131 -1.805 1.00 96.69 84 VAL A CA 1
ATOM 673 C C . VAL A 1 84 ? 4.524 1.478 -2.519 1.00 96.69 84 VAL A C 1
ATOM 675 O O . VAL A 1 84 ? 3.717 2.308 -2.109 1.00 96.69 84 VAL A O 1
ATOM 678 N N . CYS A 1 85 ? 5.355 1.738 -3.530 1.00 95.50 85 CYS A N 1
ATOM 679 C CA . CYS A 1 85 ? 5.472 3.039 -4.205 1.00 95.50 85 CYS A CA 1
ATOM 680 C C . CYS A 1 85 ? 5.173 2.991 -5.708 1.00 95.50 85 CYS A C 1
ATOM 682 O O . CYS A 1 85 ? 5.020 4.041 -6.329 1.00 95.50 85 CYS A O 1
ATOM 684 N N . CYS A 1 86 ? 5.043 1.800 -6.293 1.00 94.69 86 CYS A N 1
ATOM 685 C CA . CYS A 1 86 ? 4.686 1.624 -7.697 1.00 94.69 86 CYS A CA 1
ATOM 686 C C . CYS A 1 86 ? 3.204 1.247 -7.845 1.00 94.69 86 CYS A C 1
ATOM 688 O O . CYS A 1 86 ? 2.746 0.271 -7.247 1.00 94.69 86 CYS A O 1
ATOM 690 N N . LYS A 1 87 ? 2.449 1.986 -8.676 1.00 93.50 87 LYS A N 1
ATOM 691 C CA . LYS A 1 87 ? 1.028 1.678 -8.933 1.00 93.50 87 LYS A CA 1
ATOM 692 C C . LYS A 1 87 ? 0.857 0.319 -9.607 1.00 93.50 87 LYS A C 1
ATOM 694 O O . LYS A 1 87 ? -0.058 -0.416 -9.254 1.00 93.50 87 LYS A O 1
ATOM 699 N N . TRP A 1 88 ? 1.744 -0.021 -10.544 1.00 93.12 88 TRP A N 1
ATOM 700 C CA . TRP A 1 88 ? 1.699 -1.309 -11.236 1.00 93.12 88 TRP A CA 1
ATOM 701 C C . TRP A 1 88 ? 1.919 -2.456 -10.259 1.00 93.12 88 TRP A C 1
ATOM 703 O O . TRP A 1 88 ? 1.150 -3.411 -10.231 1.00 93.12 88 TRP A O 1
ATOM 713 N N . PHE A 1 89 ? 2.911 -2.308 -9.376 1.00 95.81 89 PHE A N 1
ATOM 714 C CA . PHE A 1 89 ? 3.132 -3.287 -8.325 1.00 95.81 89 PHE A CA 1
ATOM 715 C C . PHE A 1 89 ? 1.898 -3.429 -7.432 1.00 95.81 89 PHE A C 1
ATOM 717 O O . PHE A 1 89 ? 1.431 -4.540 -7.236 1.00 95.81 89 PHE A O 1
ATOM 724 N N . ARG A 1 90 ? 1.318 -2.320 -6.954 1.00 96.00 90 ARG A N 1
ATOM 725 C CA . ARG A 1 90 ? 0.139 -2.351 -6.076 1.00 96.00 90 ARG A CA 1
ATOM 726 C C . ARG A 1 90 ? -1.070 -3.052 -6.701 1.00 96.00 90 ARG A C 1
ATOM 728 O O . ARG A 1 90 ? -1.759 -3.765 -5.979 1.00 96.00 90 ARG A O 1
ATOM 735 N N . TRP A 1 91 ? -1.368 -2.791 -7.973 1.00 94.69 91 TRP A N 1
ATOM 736 C CA . TRP A 1 91 ? -2.657 -3.160 -8.571 1.00 94.69 91 TRP A CA 1
ATOM 737 C C . TRP A 1 91 ? -2.602 -4.339 -9.542 1.00 94.69 91 TRP A C 1
ATOM 739 O O . TRP A 1 91 ? -3.633 -4.964 -9.757 1.00 94.69 91 TRP A O 1
ATOM 749 N N . ALA A 1 92 ? -1.441 -4.642 -10.125 1.00 93.06 92 ALA A N 1
ATOM 750 C CA . ALA A 1 92 ? -1.294 -5.721 -11.103 1.00 93.06 92 ALA A CA 1
ATOM 751 C C . ALA A 1 92 ? -0.421 -6.876 -10.592 1.00 93.06 92 ALA A C 1
ATOM 753 O O . ALA A 1 92 ? -0.726 -8.027 -10.870 1.00 93.06 92 ALA A O 1
ATOM 754 N N . VAL A 1 93 ? 0.649 -6.583 -9.841 1.00 96.00 93 VAL A N 1
ATOM 755 C CA . VAL A 1 93 ? 1.638 -7.605 -9.442 1.00 96.00 93 VAL A CA 1
ATOM 756 C C . VAL A 1 93 ? 1.370 -8.161 -8.045 1.00 96.00 93 VAL A C 1
ATOM 758 O O . VAL A 1 93 ? 1.263 -9.366 -7.873 1.00 96.00 93 VAL A O 1
ATOM 761 N N . LEU A 1 94 ? 1.257 -7.297 -7.035 1.00 97.00 94 LEU A N 1
ATOM 762 C CA . LEU A 1 94 ? 1.081 -7.690 -5.636 1.00 97.00 94 LEU A CA 1
ATOM 763 C C . LEU A 1 94 ? -0.181 -8.538 -5.393 1.00 97.00 94 LEU A C 1
ATOM 765 O O . LEU A 1 94 ? -0.065 -9.504 -4.646 1.00 97.00 94 LEU A O 1
ATOM 769 N N . PRO A 1 95 ? -1.337 -8.280 -6.042 1.00 96.12 95 PRO A N 1
ATOM 770 C CA . PRO A 1 95 ? -2.522 -9.124 -5.871 1.00 96.12 95 PRO A CA 1
ATOM 771 C C . PRO A 1 95 ? -2.346 -10.583 -6.324 1.00 96.12 95 PRO A C 1
ATOM 773 O O . PRO A 1 95 ? -3.149 -11.434 -5.951 1.00 96.12 95 PRO A O 1
ATOM 776 N N . LEU A 1 96 ? -1.303 -10.897 -7.108 1.00 97.19 96 LEU A N 1
ATOM 777 C CA . LEU A 1 96 ? -0.966 -12.280 -7.471 1.00 97.19 96 LEU A CA 1
ATOM 778 C C . LEU A 1 96 ? -0.446 -13.087 -6.268 1.00 97.19 96 LEU A C 1
ATOM 780 O O . LEU A 1 96 ? -0.487 -14.314 -6.291 1.00 97.19 96 LEU A O 1
ATOM 784 N N . ASP A 1 97 ? 0.010 -12.410 -5.210 1.00 96.94 97 ASP A N 1
ATOM 785 C CA . ASP A 1 97 ? 0.343 -13.001 -3.915 1.00 96.94 97 ASP A CA 1
ATOM 786 C C . ASP A 1 97 ? -0.521 -12.363 -2.817 1.00 96.94 97 ASP A C 1
ATOM 788 O O . ASP A 1 97 ? -0.114 -11.442 -2.103 1.00 96.94 97 ASP A O 1
ATOM 792 N N . GLY A 1 98 ? -1.743 -12.882 -2.672 1.00 93.88 98 GLY A N 1
ATOM 793 C CA . GLY A 1 98 ? -2.694 -12.399 -1.670 1.00 93.88 98 GLY A CA 1
ATOM 794 C C . GLY A 1 98 ? -2.209 -12.559 -0.223 1.00 93.88 98 GLY A C 1
ATOM 795 O O . GLY A 1 98 ? -2.665 -11.827 0.657 1.00 93.88 98 GLY A O 1
ATOM 796 N N . THR A 1 99 ? -1.261 -13.469 0.040 1.00 94.75 99 THR A N 1
ATOM 797 C CA . THR A 1 99 ? -0.674 -13.628 1.380 1.00 94.75 99 THR A CA 1
ATOM 798 C C . THR A 1 99 ? 0.229 -12.443 1.685 1.00 94.75 99 THR A C 1
ATOM 800 O O . THR A 1 99 ? 0.038 -11.764 2.695 1.00 94.75 99 THR A O 1
ATOM 803 N N . LEU A 1 100 ? 1.164 -12.142 0.780 1.00 96.25 100 LEU A N 1
ATOM 804 C CA . LEU A 1 100 ? 2.052 -10.993 0.911 1.00 96.25 100 LEU A CA 1
ATOM 805 C C . LEU A 1 100 ? 1.265 -9.676 0.954 1.00 96.25 100 LEU A C 1
ATOM 807 O O . LEU A 1 100 ? 1.569 -8.806 1.772 1.00 96.25 100 LEU A O 1
ATOM 811 N N . GLU A 1 101 ? 0.231 -9.530 0.120 1.00 95.25 101 GLU A N 1
ATOM 812 C CA . GLU A 1 101 ? -0.645 -8.355 0.141 1.00 95.25 101 GLU A CA 1
ATOM 813 C C . GLU A 1 101 ? -1.289 -8.163 1.523 1.00 95.25 101 GLU A C 1
ATOM 815 O O . GLU A 1 101 ? -1.154 -7.094 2.128 1.00 95.25 101 GLU A O 1
ATOM 820 N N . ALA A 1 102 ? -1.933 -9.203 2.059 1.00 91.25 102 ALA A N 1
ATOM 821 C CA . ALA A 1 102 ? -2.587 -9.144 3.362 1.00 91.25 102 ALA A CA 1
ATOM 822 C C . ALA A 1 102 ? -1.595 -8.855 4.498 1.00 91.25 102 ALA A C 1
ATOM 824 O O . ALA A 1 102 ? -1.910 -8.121 5.434 1.00 91.25 102 ALA A O 1
ATOM 825 N N . GLU A 1 103 ? -0.378 -9.394 4.434 1.00 91.81 103 GLU A N 1
ATOM 826 C CA . GLU A 1 103 ? 0.654 -9.113 5.430 1.00 91.81 103 GLU A CA 1
ATOM 827 C C . GLU A 1 103 ? 1.148 -7.663 5.397 1.00 91.81 103 GLU A C 1
ATOM 829 O O . GLU A 1 103 ? 1.346 -7.068 6.458 1.00 91.81 103 GLU A O 1
ATOM 834 N N . ILE A 1 104 ? 1.334 -7.082 4.209 1.00 93.12 104 ILE A N 1
ATOM 835 C CA . ILE A 1 104 ? 1.776 -5.688 4.048 1.00 93.12 104 ILE A CA 1
ATOM 836 C C . ILE A 1 104 ? 0.688 -4.716 4.515 1.00 93.12 104 ILE A C 1
ATOM 838 O O . ILE A 1 104 ? 0.982 -3.706 5.162 1.00 93.12 104 ILE A O 1
ATOM 842 N N . PHE A 1 105 ? -0.572 -5.006 4.188 1.00 89.56 105 PHE A N 1
ATOM 843 C CA . PHE A 1 105 ? -1.696 -4.117 4.473 1.00 89.56 105 PHE A CA 1
ATOM 844 C C . PHE A 1 105 ? -2.431 -4.426 5.775 1.00 89.56 105 PHE A C 1
ATOM 846 O O . PHE A 1 105 ? -3.353 -3.686 6.107 1.00 89.56 105 PHE A O 1
ATOM 853 N N . ARG A 1 106 ? -1.977 -5.405 6.567 1.00 80.56 106 ARG A N 1
ATOM 854 C CA . ARG A 1 106 ? -2.580 -5.781 7.857 1.00 80.56 106 ARG A CA 1
ATOM 855 C C . ARG A 1 106 ? -2.842 -4.590 8.781 1.00 80.56 106 ARG A C 1
ATOM 857 O O . ARG A 1 106 ? -3.850 -4.562 9.476 1.00 80.56 106 ARG A O 1
ATOM 864 N N . ASP A 1 107 ? -1.971 -3.580 8.774 1.00 69.50 107 ASP A N 1
ATOM 865 C CA . ASP A 1 107 ? -2.153 -2.351 9.559 1.00 69.50 107 ASP A CA 1
ATOM 866 C C . ASP A 1 107 ? -3.442 -1.582 9.202 1.00 69.50 107 ASP A C 1
ATOM 868 O O . ASP A 1 107 ? -3.997 -0.903 10.065 1.00 69.50 107 ASP A O 1
ATOM 872 N N . LYS A 1 108 ? -3.941 -1.664 7.957 1.00 66.12 108 LYS A N 1
ATOM 873 C CA . LYS A 1 108 ? -5.257 -1.104 7.570 1.00 66.12 108 LYS A CA 1
ATOM 874 C C . LYS A 1 108 ? -6.395 -1.756 8.319 1.00 66.12 108 LYS A C 1
ATOM 876 O O . LYS A 1 108 ? -7.382 -1.098 8.647 1.00 66.12 108 LYS A O 1
ATOM 881 N N . ASP A 1 109 ? -6.233 -3.040 8.583 1.00 69.25 109 ASP A N 1
ATOM 882 C CA . ASP A 1 109 ? -7.224 -3.849 9.262 1.00 69.25 109 ASP A CA 1
ATOM 883 C C . ASP A 1 109 ? -7.141 -3.673 10.770 1.00 69.25 109 ASP A C 1
ATOM 885 O O . ASP A 1 109 ? -7.872 -4.345 11.486 1.00 69.25 109 ASP A O 1
ATOM 889 N N . LEU A 1 110 ? -6.277 -2.785 11.275 1.00 80.75 110 LEU A N 1
ATOM 890 C CA . LEU A 1 110 ? -6.146 -2.473 12.687 1.00 80.75 110 LEU A CA 1
ATOM 891 C C . LEU A 1 110 ? -6.727 -1.091 12.992 1.00 80.75 110 LEU A C 1
ATOM 893 O O . LEU A 1 110 ? -6.359 -0.072 12.413 1.00 80.75 110 LEU A O 1
ATOM 897 N N . LYS A 1 111 ? -7.629 -1.039 13.973 1.00 85.88 111 LYS A N 1
ATOM 898 C CA . LYS A 1 111 ? -8.195 0.206 14.508 1.00 85.88 111 LYS A CA 1
ATOM 899 C C . LYS A 1 111 ? -7.883 0.351 15.982 1.00 85.88 111 LYS A C 1
ATOM 901 O O . LYS A 1 111 ? -7.637 -0.628 16.677 1.00 85.88 111 LYS A O 1
ATOM 906 N N . ARG A 1 112 ? -7.960 1.581 16.489 1.00 91.06 112 ARG A N 1
ATOM 907 C CA . ARG A 1 112 ? -7.925 1.852 17.930 1.00 91.06 112 ARG A CA 1
ATOM 908 C C . ARG A 1 112 ? -9.337 1.939 18.480 1.00 91.06 112 ARG A C 1
ATOM 910 O O . ARG A 1 112 ? -10.208 2.576 17.893 1.00 91.06 112 ARG A O 1
ATOM 917 N N . CYS A 1 113 ? -9.572 1.277 19.606 1.00 94.19 113 CYS A N 1
ATOM 918 C CA . CYS A 1 113 ? -10.853 1.351 20.287 1.00 94.19 113 CYS A CA 1
ATOM 919 C C . CYS A 1 113 ? -11.087 2.767 20.826 1.00 94.19 113 CYS A C 1
ATOM 921 O O . CYS A 1 113 ? -10.278 3.264 21.601 1.00 94.19 113 CYS A O 1
ATOM 923 N N . ALA A 1 114 ? -12.231 3.371 20.503 1.00 95.88 114 ALA A N 1
ATOM 924 C CA . ALA A 1 114 ? -12.579 4.713 20.979 1.00 95.88 114 ALA A CA 1
ATOM 925 C C . ALA A 1 114 ? -12.815 4.817 22.504 1.00 95.88 114 ALA A C 1
ATOM 927 O O . ALA A 1 114 ? -12.931 5.918 23.022 1.00 95.88 114 ALA A O 1
ATOM 928 N N . VAL A 1 115 ? -12.910 3.688 23.221 1.00 96.50 115 VAL A N 1
ATOM 929 C CA . VAL A 1 115 ? -13.088 3.659 24.685 1.00 96.50 115 VAL A CA 1
ATOM 930 C C . VAL A 1 115 ? -11.753 3.476 25.403 1.00 96.50 115 VAL A C 1
ATOM 932 O O . VAL A 1 115 ? -11.451 4.222 26.322 1.00 96.50 115 VAL A O 1
ATOM 935 N N . CYS A 1 116 ? -10.956 2.479 25.007 1.00 96.25 116 CYS A N 1
ATOM 936 C CA . CYS A 1 116 ? -9.742 2.097 25.740 1.00 96.25 116 CYS A CA 1
ATOM 937 C C . CYS A 1 116 ? -8.431 2.308 24.968 1.00 96.25 116 CYS A C 1
ATOM 939 O O . CYS A 1 116 ? -7.370 1.948 25.469 1.00 96.25 116 CYS A O 1
ATOM 941 N N . GLY A 1 117 ? -8.476 2.797 23.726 1.00 92.81 117 GLY A N 1
ATOM 942 C CA . GLY A 1 117 ? -7.295 3.073 22.895 1.00 92.81 117 GLY A CA 1
ATOM 943 C C . GLY A 1 117 ? -6.540 1.845 22.365 1.00 92.81 117 GLY A C 1
ATOM 944 O O . GLY A 1 117 ? -5.682 1.993 21.486 1.00 92.81 117 GLY A O 1
ATOM 945 N N . ARG A 1 118 ? -6.859 0.632 22.847 1.00 91.38 118 ARG A N 1
ATOM 946 C CA . ARG A 1 118 ? -6.221 -0.616 22.399 1.00 91.38 118 ARG A CA 1
ATOM 947 C C . ARG A 1 118 ? -6.452 -0.852 20.910 1.00 91.38 118 ARG A C 1
ATOM 949 O O . ARG A 1 118 ? -7.554 -0.625 20.401 1.00 91.38 118 ARG A O 1
ATOM 956 N N . VAL A 1 119 ? -5.408 -1.338 20.246 1.00 89.69 119 VAL A N 1
ATOM 957 C CA . VAL A 1 119 ? -5.467 -1.772 18.851 1.00 89.69 119 VAL A CA 1
ATOM 958 C C . VAL A 1 119 ? -6.273 -3.071 18.766 1.00 89.69 119 VAL A C 1
ATOM 960 O O . VAL A 1 119 ? -6.128 -3.949 19.615 1.00 89.69 119 VAL A O 1
ATOM 963 N N . PHE A 1 120 ? -7.155 -3.180 17.779 1.00 88.44 120 PHE A N 1
ATOM 964 C CA . PHE A 1 120 ? -7.963 -4.368 17.523 1.00 88.44 120 PHE A CA 1
ATOM 965 C C . PHE A 1 120 ? -8.220 -4.528 16.025 1.00 88.44 120 PHE A C 1
ATOM 967 O O . PHE A 1 120 ? -8.190 -3.541 15.292 1.00 88.44 120 PHE A O 1
ATOM 974 N N . VAL A 1 121 ? -8.531 -5.754 15.598 1.00 87.19 121 VAL A N 1
ATOM 975 C CA . VAL A 1 121 ? -8.982 -6.058 14.233 1.00 87.19 121 VAL A CA 1
ATOM 976 C C . VAL A 1 121 ? -10.499 -5.816 14.138 1.00 87.19 121 VAL A C 1
ATOM 978 O O . VAL A 1 121 ? -11.276 -6.589 14.712 1.00 87.19 121 VAL A O 1
ATOM 981 N N . PRO A 1 122 ? -10.981 -4.732 13.503 1.00 86.12 122 PRO A N 1
ATOM 982 C CA . PRO A 1 122 ? -12.376 -4.569 13.111 1.00 86.12 122 PRO A CA 1
ATOM 983 C C . PRO A 1 122 ? -12.944 -5.743 12.313 1.00 86.12 122 PRO A C 1
ATOM 985 O O . PRO A 1 122 ? -12.389 -6.153 11.306 1.00 86.12 122 PRO A O 1
ATOM 988 N N . LYS A 1 123 ? -14.161 -6.168 12.677 1.00 81.88 123 LYS A N 1
ATOM 989 C CA . LYS A 1 123 ? -15.003 -7.027 11.820 1.00 81.88 123 LYS A CA 1
ATOM 990 C C . LYS A 1 123 ? -15.630 -6.277 10.636 1.00 81.88 123 LYS A C 1
ATOM 992 O O . LYS A 1 123 ? -16.191 -6.900 9.746 1.00 81.88 123 LYS A O 1
ATOM 997 N N . SER A 1 124 ? -15.624 -4.941 10.657 1.00 82.75 124 SER A N 1
ATOM 998 C CA . SER A 1 124 ? -16.139 -4.110 9.566 1.00 82.75 124 SER A CA 1
ATOM 999 C C . SER A 1 124 ? -15.537 -2.703 9.574 1.00 82.75 124 SER A C 1
ATOM 1001 O O . SER A 1 124 ? -15.105 -2.177 10.611 1.00 82.75 124 SER A O 1
ATOM 1003 N N . ASN A 1 125 ? -15.622 -2.020 8.431 1.00 79.75 125 ASN A N 1
ATOM 1004 C CA . ASN A 1 125 ? -15.205 -0.621 8.298 1.00 79.75 125 ASN A CA 1
ATOM 1005 C C . ASN A 1 125 ? -15.970 0.336 9.232 1.00 79.75 125 ASN A C 1
ATOM 1007 O O . ASN A 1 125 ? -15.444 1.394 9.567 1.00 79.75 125 ASN A O 1
ATOM 1011 N N . ARG A 1 126 ? -17.141 -0.053 9.759 1.00 86.44 126 ARG A N 1
ATOM 1012 C CA . ARG A 1 126 ? -17.914 0.740 10.734 1.00 86.44 126 ARG A CA 1
ATOM 1013 C C . ARG A 1 126 ? -17.551 0.472 12.198 1.00 86.44 126 ARG A C 1
ATOM 1015 O O . ARG A 1 126 ? -18.008 1.205 13.071 1.00 86.44 126 ARG A O 1
ATOM 1022 N N . ALA A 1 127 ? -16.753 -0.555 12.495 1.00 90.12 127 ALA A N 1
ATOM 1023 C CA . ALA A 1 127 ? -16.411 -0.899 13.872 1.00 90.12 127 ALA A CA 1
ATOM 1024 C C . ALA A 1 127 ? -15.593 0.216 14.552 1.00 90.12 127 ALA A C 1
ATOM 1026 O O . ALA A 1 127 ? -14.594 0.682 13.994 1.00 90.12 127 ALA A O 1
ATOM 1027 N N . LYS A 1 128 ? -16.033 0.612 15.759 1.00 93.69 128 LYS A N 1
ATOM 1028 C CA . LYS A 1 128 ? -15.447 1.682 16.597 1.00 93.69 128 LYS A CA 1
ATOM 1029 C C . LYS A 1 128 ? -14.791 1.169 17.888 1.00 93.69 128 LYS A C 1
ATOM 1031 O O . LYS A 1 128 ? -13.980 1.865 18.498 1.00 93.69 128 LYS A O 1
ATOM 1036 N N . TYR A 1 129 ? -15.160 -0.031 18.334 1.00 95.94 129 TYR A N 1
ATOM 1037 C CA . TYR A 1 129 ? -14.789 -0.564 19.644 1.00 95.94 129 TYR A CA 1
ATOM 1038 C C . TYR A 1 129 ? -14.159 -1.951 19.515 1.00 95.94 129 TYR A C 1
ATOM 1040 O O . TYR A 1 129 ? -14.592 -2.742 18.677 1.00 95.94 129 TYR A O 1
ATOM 1048 N N . CYS A 1 130 ? -13.182 -2.258 20.375 1.00 94.50 130 CYS A N 1
ATOM 1049 C CA . CYS A 1 130 ? -12.696 -3.628 20.533 1.00 94.50 130 CYS A CA 1
ATOM 1050 C C . CYS A 1 130 ? -13.801 -4.519 21.119 1.00 94.50 130 CYS A C 1
ATOM 1052 O O . CYS A 1 130 ? -14.762 -4.011 21.694 1.00 94.50 130 CYS A O 1
ATOM 1054 N N . LEU A 1 131 ? -13.654 -5.843 21.018 1.00 91.88 131 LEU A N 1
ATOM 1055 C CA . LEU A 1 131 ? -14.697 -6.801 21.417 1.00 91.88 131 LEU A CA 1
ATOM 1056 C C . LEU A 1 131 ? -15.204 -6.587 22.855 1.00 91.88 131 LEU A C 1
ATOM 1058 O O . LEU A 1 131 ? -16.413 -6.562 23.083 1.00 91.88 131 LEU A O 1
ATOM 1062 N N . ALA A 1 132 ? -14.294 -6.356 23.805 1.00 94.00 132 ALA A N 1
ATOM 1063 C CA . ALA A 1 132 ? -14.650 -6.124 25.204 1.00 94.00 132 ALA A CA 1
ATOM 1064 C C . ALA A 1 132 ? -15.452 -4.823 25.393 1.00 94.00 132 ALA A C 1
ATOM 1066 O O . ALA A 1 132 ? -16.540 -4.834 25.969 1.00 94.00 132 ALA A O 1
ATOM 1067 N N . CYS A 1 133 ? -14.954 -3.699 24.865 1.00 96.81 133 CYS A N 1
ATOM 1068 C CA . CYS A 1 133 ? -15.635 -2.409 24.984 1.00 96.81 133 CYS A CA 1
ATOM 1069 C C . CYS A 1 133 ? -16.940 -2.362 24.179 1.00 96.81 133 CYS A C 1
ATOM 1071 O O . CYS A 1 133 ? -17.897 -1.738 24.626 1.00 96.81 133 CYS A O 1
ATOM 1073 N N . ALA A 1 134 ? -17.008 -3.045 23.032 1.00 95.69 134 ALA A N 1
ATOM 1074 C CA . ALA A 1 134 ? -18.220 -3.155 22.229 1.00 95.69 134 ALA A CA 1
ATOM 1075 C C . ALA A 1 134 ? -19.359 -3.762 23.054 1.00 95.69 134 ALA A C 1
ATOM 1077 O O . ALA A 1 134 ? -20.440 -3.187 23.100 1.00 95.69 134 ALA A O 1
ATOM 1078 N N . ALA A 1 135 ? -19.109 -4.865 23.769 1.00 94.81 135 ALA A N 1
ATOM 1079 C CA . ALA A 1 135 ? -20.123 -5.504 24.606 1.00 94.81 135 ALA A CA 1
ATOM 1080 C C . ALA A 1 135 ? -20.661 -4.561 25.699 1.00 94.81 135 ALA A C 1
ATOM 1082 O O . ALA A 1 135 ? -21.867 -4.506 25.936 1.00 94.81 135 ALA A O 1
ATOM 1083 N N . VAL A 1 136 ? -19.780 -3.785 26.338 1.00 95.88 136 VAL A N 1
ATOM 1084 C CA . VAL A 1 136 ? -20.165 -2.809 27.372 1.00 95.88 136 VAL A CA 1
ATOM 1085 C C . VAL A 1 136 ? -20.993 -1.669 26.776 1.00 95.88 136 VAL A C 1
ATOM 1087 O O . VAL A 1 136 ? -22.070 -1.360 27.287 1.00 95.88 136 VAL A O 1
ATOM 1090 N N . VAL A 1 137 ? -20.521 -1.070 25.678 1.00 96.19 137 VAL A N 1
ATOM 1091 C CA . VAL A 1 137 ? -21.215 0.038 25.006 1.00 96.19 137 VAL A CA 1
ATOM 1092 C C . VAL A 1 137 ? -22.574 -0.413 24.474 1.00 96.19 137 VAL A C 1
ATOM 1094 O O . VAL A 1 137 ? -23.562 0.281 24.699 1.00 96.19 137 VAL A O 1
ATOM 1097 N N . HIS A 1 138 ? -22.656 -1.589 23.848 1.00 95.06 138 HIS A N 1
ATOM 1098 C CA . HIS A 1 138 ? -23.917 -2.135 23.347 1.00 95.06 138 HIS A CA 1
ATOM 1099 C C . HIS A 1 138 ? -24.937 -2.356 24.467 1.00 95.06 138 HIS A C 1
ATOM 1101 O O . HIS A 1 138 ? -26.098 -1.987 24.301 1.00 95.06 138 HIS A O 1
ATOM 1107 N N . ARG A 1 139 ? -24.521 -2.895 25.624 1.00 96.25 139 ARG A N 1
ATOM 1108 C CA . ARG A 1 139 ? -25.418 -3.040 26.783 1.00 96.25 139 ARG A CA 1
ATOM 1109 C C . ARG A 1 139 ? -25.930 -1.688 27.271 1.00 96.25 139 ARG A C 1
ATOM 1111 O O . ARG A 1 139 ? -27.136 -1.523 27.412 1.00 96.25 139 ARG A O 1
ATOM 1118 N N . ARG A 1 140 ? -25.039 -0.706 27.454 1.00 96.19 140 ARG A N 1
ATOM 1119 C CA . ARG A 1 140 ? -25.418 0.648 27.892 1.00 96.19 140 ARG A CA 1
ATOM 1120 C C . ARG A 1 140 ? -26.396 1.311 26.918 1.00 96.19 140 ARG A C 1
ATOM 1122 O O . ARG A 1 140 ? -27.415 1.832 27.357 1.00 96.19 140 ARG A O 1
ATOM 1129 N N . GLN A 1 141 ? -26.111 1.254 25.616 1.00 95.62 141 GLN A N 1
ATOM 1130 C CA . GLN A 1 141 ? -26.981 1.805 24.571 1.00 95.62 141 GLN A CA 1
ATOM 1131 C C . GLN A 1 141 ? -28.357 1.135 24.563 1.00 95.62 141 GLN A C 1
ATOM 1133 O O . GLN A 1 141 ? -29.365 1.828 24.439 1.00 95.62 141 GLN A O 1
ATOM 1138 N N . LYS A 1 142 ? -28.414 -0.192 24.741 1.00 96.56 142 LYS A N 1
ATOM 1139 C CA . LYS A 1 142 ? -29.680 -0.927 24.834 1.00 96.56 142 LYS A CA 1
ATOM 1140 C C . LYS A 1 142 ? -30.500 -0.475 26.045 1.00 96.56 142 LYS A C 1
ATOM 1142 O O . LYS A 1 142 ? -31.663 -0.124 25.882 1.00 96.56 142 LYS A O 1
ATOM 1147 N N . THR A 1 143 ? -29.887 -0.400 27.229 1.00 96.19 143 THR A N 1
ATOM 1148 C CA . THR A 1 143 ? -30.563 0.072 28.450 1.00 96.19 143 THR A CA 1
ATOM 1149 C C . THR A 1 143 ? -31.061 1.513 28.313 1.00 96.19 143 THR A C 1
ATOM 1151 O O . THR A 1 143 ? -32.179 1.825 28.715 1.00 96.19 143 THR A O 1
ATOM 1154 N N . GLU A 1 144 ? -30.255 2.402 27.729 1.00 96.00 144 GLU A N 1
ATOM 1155 C CA . GLU A 1 144 ? -30.637 3.801 27.522 1.00 96.00 144 GLU A CA 1
ATOM 1156 C C . GLU A 1 144 ? -31.784 3.941 26.510 1.00 96.00 144 GLU A C 1
ATOM 1158 O O . GLU A 1 144 ? -32.717 4.711 26.734 1.00 96.00 144 GLU A O 1
ATOM 1163 N N . SER A 1 145 ? -31.747 3.167 25.423 1.00 95.19 145 SER A N 1
ATOM 1164 C CA . SER A 1 145 ? -32.819 3.127 24.426 1.00 95.19 145 SER A CA 1
ATOM 1165 C C . SER A 1 145 ? -34.133 2.624 25.027 1.00 95.19 145 SER A C 1
ATOM 1167 O O . SER A 1 145 ? -35.174 3.246 24.821 1.00 95.19 145 SER A O 1
ATOM 1169 N N . GLU A 1 146 ? -34.094 1.557 25.828 1.00 95.50 146 GLU A N 1
ATOM 1170 C CA . GLU A 1 146 ? -35.278 1.039 26.519 1.00 95.50 146 GLU A CA 1
ATOM 1171 C C . GLU A 1 146 ? -35.842 2.042 27.529 1.00 95.50 146 GLU A C 1
ATOM 1173 O O . GLU A 1 146 ? -37.061 2.215 27.589 1.00 95.50 146 GLU A O 1
ATOM 1178 N N . ARG A 1 147 ? -34.979 2.744 28.279 1.00 93.88 147 ARG A N 1
ATOM 1179 C CA . ARG A 1 147 ? -35.404 3.813 29.196 1.00 93.88 147 ARG A CA 1
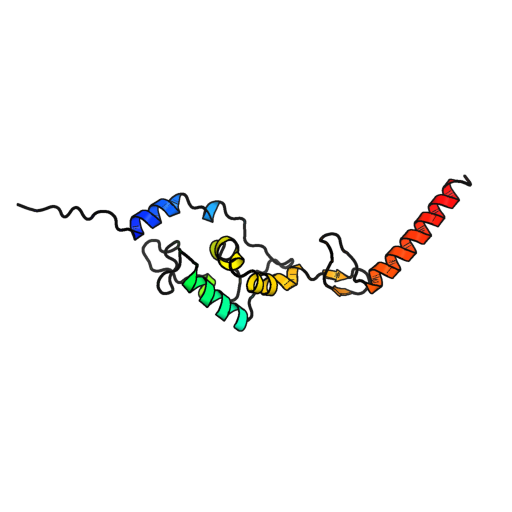ATOM 1180 C C . ARG A 1 147 ? -36.136 4.926 28.443 1.00 93.88 147 ARG A C 1
ATOM 1182 O O . ARG A 1 147 ? -37.239 5.275 28.845 1.00 93.88 147 ARG A O 1
ATOM 1189 N N . LYS A 1 148 ? -35.556 5.427 27.344 1.00 93.62 148 LYS A N 1
ATOM 1190 C CA . LYS A 1 148 ? -36.173 6.470 26.502 1.00 93.62 148 LYS A CA 1
ATOM 1191 C C . LYS A 1 148 ? -37.520 6.029 25.930 1.00 93.62 148 LYS A C 1
ATOM 1193 O O . LYS A 1 148 ? -38.453 6.820 25.883 1.00 93.62 148 LYS A O 1
ATOM 1198 N N . ARG A 1 149 ? -37.633 4.760 25.521 1.00 92.88 149 ARG A N 1
ATOM 1199 C CA . ARG A 1 149 ? -38.886 4.204 24.995 1.00 92.88 149 ARG A CA 1
ATOM 1200 C C . ARG A 1 149 ? -39.989 4.169 26.051 1.00 92.88 149 ARG A C 1
ATOM 1202 O O . ARG A 1 149 ? -41.122 4.471 25.717 1.00 92.88 149 ARG A O 1
ATOM 1209 N N . ARG A 1 150 ? -39.672 3.809 27.301 1.00 90.44 150 ARG A N 1
ATOM 1210 C CA . ARG A 1 150 ? -40.658 3.800 28.398 1.00 90.44 150 ARG A CA 1
ATOM 1211 C C . ARG A 1 150 ? -41.106 5.215 28.756 1.00 90.44 150 ARG A C 1
ATOM 1213 O O . ARG A 1 150 ? -42.297 5.474 28.783 1.00 90.44 150 ARG A O 1
ATOM 1220 N N . SER A 1 151 ? -40.164 6.150 28.901 1.00 84.62 151 SER A N 1
ATOM 1221 C CA . SER A 1 151 ? -40.499 7.542 29.230 1.00 84.62 151 SER A CA 1
ATOM 1222 C C . SER A 1 151 ? -41.333 8.254 28.161 1.00 84.62 151 SER A C 1
ATOM 1224 O O . SER A 1 151 ? -42.036 9.195 28.489 1.00 84.62 151 SER A O 1
ATOM 1226 N N . ALA A 1 152 ? -41.252 7.829 26.895 1.00 80.25 152 ALA A N 1
ATOM 1227 C CA . ALA A 1 152 ? -42.046 8.395 25.803 1.00 80.25 152 ALA A CA 1
ATOM 1228 C C . ALA A 1 152 ? -43.482 7.840 25.718 1.00 80.25 152 ALA A C 1
ATOM 1230 O O . ALA A 1 152 ? -44.277 8.376 24.959 1.00 80.25 152 ALA A O 1
ATOM 1231 N N . VAL A 1 153 ? -43.796 6.754 26.434 1.00 74.62 153 VAL A N 1
ATOM 1232 C CA . VAL A 1 153 ? -45.145 6.159 26.480 1.00 74.62 153 VAL A CA 1
ATOM 1233 C C . VAL A 1 153 ? -45.963 6.719 27.647 1.00 74.62 153 VAL A C 1
ATOM 1235 O O . VAL A 1 153 ? -47.183 6.760 27.560 1.00 74.62 153 VAL A O 1
ATOM 1238 N N . ASP A 1 154 ? -45.294 7.181 28.706 1.00 59.88 154 ASP A N 1
ATOM 1239 C CA . ASP A 1 154 ? -45.922 7.748 29.907 1.00 59.88 154 ASP A CA 1
ATOM 1240 C C . ASP A 1 154 ? -46.115 9.285 29.829 1.00 59.88 154 ASP A C 1
ATOM 1242 O O . ASP A 1 154 ? -46.341 9.926 30.856 1.00 59.88 154 ASP A O 1
ATOM 1246 N N . SER A 1 155 ? -45.974 9.891 28.638 1.00 53.28 155 SER A N 1
ATOM 1247 C CA . SER A 1 155 ? -46.205 11.327 28.366 1.00 53.28 155 SER A CA 1
ATOM 1248 C C . SER A 1 155 ? -47.440 11.554 27.506 1.00 53.28 155 SER A C 1
ATOM 1250 O O . SER A 1 155 ? -47.695 10.705 26.623 1.00 53.28 155 SER A O 1
#

Foldseek 3Di:
DDDDPPPDDDPLNVVLVVCVVPPQVVFDDQDADPVRHFQFADPVLLVVLLVQCVVFVPQDDPQFGSNPPPPDTHGDPSNPGRGPDGSCSLPPGVVVPVVSVCVRCVVVQWDAAPPPRDIDGDPDPPDRHHPVVCVVVVVVVVVVVVVVVVVVVVD

Radius of gyration: 25.78 Å; chains: 1; bounding box: 70×25×85 Å